Protein AF-A0A959FJN7-F1 (afdb_monomer_lite)

Sequence (83 aa):
NYAQWTLAALQAEEKKLKNQEILSALGTGFLIGVMIFGVAMNGFGVLYVLIPLALISLNIRNAGRLTQRRKEVQAEIAAKGME

pLDDT: mean 76.9, std 8.0, range [54.19, 90.75]

Structure (mmCIF, N/CA/C/O backbone):
data_AF-A0A959FJN7-F1
#
_entry.id   AF-A0A959FJN7-F1
#
loop_
_atom_site.group_PDB
_atom_site.id
_atom_site.type_symbol
_atom_site.label_atom_id
_atom_site.label_alt_id
_atom_site.label_comp_id
_atom_site.label_asym_id
_atom_site.label_entity_id
_atom_site.label_seq_id
_atom_site.pdbx_PDB_ins_code
_atom_site.Cartn_x
_atom_site.Cartn_y
_atom_site.Cartn_z
_atom_site.occupancy
_atom_site.B_iso_or_equiv
_atom_site.auth_seq_id
_atom_site.auth_comp_id
_atom_site.auth_asym_id
_atom_site.auth_atom_id
_atom_site.pdbx_PDB_model_num
ATOM 1 N N . ASN A 1 1 ? -14.610 -11.401 11.504 1.00 66.12 1 AS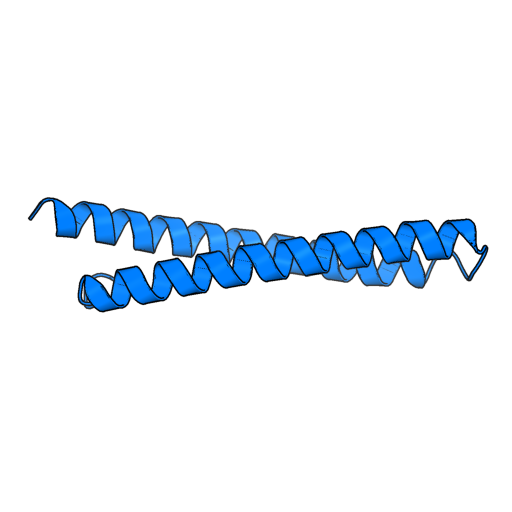N A N 1
ATOM 2 C CA . ASN A 1 1 ? -15.972 -10.932 11.801 1.00 66.12 1 ASN A CA 1
ATOM 3 C C . ASN A 1 1 ? -15.836 -9.555 12.439 1.00 66.12 1 ASN A C 1
ATOM 5 O O . ASN A 1 1 ? -15.353 -9.483 13.562 1.00 66.12 1 ASN A O 1
ATOM 9 N N . TYR A 1 2 ? -16.115 -8.487 11.685 1.00 72.56 2 TYR A N 1
ATOM 10 C CA . TYR A 1 2 ? -15.920 -7.098 12.132 1.00 72.56 2 TYR A CA 1
ATOM 11 C C . TYR A 1 2 ? -17.046 -6.600 13.055 1.00 72.56 2 TYR A C 1
ATOM 13 O O . TYR A 1 2 ? -16.857 -5.608 13.751 1.00 72.56 2 TYR A O 1
ATOM 21 N N . ALA A 1 3 ? -18.155 -7.341 13.158 1.00 69.75 3 ALA A N 1
ATOM 22 C CA . ALA A 1 3 ? -19.311 -6.982 13.984 1.00 69.75 3 ALA A CA 1
ATOM 23 C C . ALA A 1 3 ? -19.005 -6.874 15.489 1.00 69.75 3 ALA A C 1
ATOM 25 O O . ALA A 1 3 ? -19.683 -6.158 16.226 1.00 69.75 3 ALA A O 1
ATOM 26 N N . GLN A 1 4 ? -17.959 -7.567 15.949 1.00 78.00 4 GLN A N 1
ATOM 27 C CA . GLN A 1 4 ? -17.522 -7.567 17.349 1.00 78.00 4 GLN A CA 1
ATOM 28 C C . GLN A 1 4 ? -16.548 -6.429 17.685 1.00 78.00 4 GLN A C 1
ATOM 30 O O . GLN A 1 4 ? -16.132 -6.298 18.834 1.00 78.00 4 GLN A O 1
ATOM 35 N N . TRP A 1 5 ? -16.124 -5.638 16.696 1.00 81.25 5 TRP A N 1
ATOM 36 C CA . TRP A 1 5 ? -15.130 -4.589 16.899 1.00 81.25 5 TRP A CA 1
ATOM 37 C C . TRP A 1 5 ? -15.807 -3.277 17.315 1.00 81.25 5 TRP A C 1
ATOM 39 O O . TRP A 1 5 ? -16.925 -2.967 16.903 1.00 81.25 5 TRP A O 1
ATOM 49 N N . THR A 1 6 ? -15.119 -2.491 18.144 1.00 84.56 6 THR A N 1
ATOM 50 C CA . THR A 1 6 ? -15.585 -1.162 18.560 1.00 84.56 6 THR A CA 1
ATOM 51 C C . THR A 1 6 ? -15.382 -0.146 17.439 1.00 84.56 6 THR A C 1
ATOM 53 O O . THR A 1 6 ? -14.454 -0.284 16.642 1.00 84.56 6 THR A O 1
ATOM 56 N N . LEU A 1 7 ? -16.194 0.917 17.392 1.00 80.12 7 LEU A N 1
ATOM 57 C CA . LEU A 1 7 ? -16.103 1.947 16.346 1.00 80.12 7 LEU A CA 1
ATOM 58 C C . LEU A 1 7 ? -14.668 2.497 16.188 1.00 80.12 7 LEU A C 1
ATOM 60 O O . LEU A 1 7 ? -14.161 2.615 15.074 1.00 80.12 7 LEU A O 1
ATOM 64 N N . ALA A 1 8 ? -13.978 2.728 17.310 1.00 81.75 8 ALA A N 1
ATOM 65 C CA . ALA A 1 8 ? -12.581 3.162 17.331 1.00 81.75 8 ALA A CA 1
ATOM 66 C C . ALA A 1 8 ? -11.620 2.132 16.702 1.00 81.75 8 ALA A C 1
ATOM 68 O O . ALA A 1 8 ? -10.695 2.506 15.979 1.00 81.75 8 ALA A O 1
ATOM 69 N N . ALA A 1 9 ? -11.843 0.834 16.935 1.00 81.50 9 ALA A N 1
ATOM 70 C CA . ALA A 1 9 ? -11.044 -0.233 16.336 1.00 81.50 9 ALA A CA 1
ATOM 71 C C . ALA A 1 9 ? -11.285 -0.356 14.821 1.00 81.50 9 ALA A C 1
ATOM 73 O O . ALA A 1 9 ? -10.329 -0.546 14.068 1.00 81.50 9 ALA A O 1
ATOM 74 N N . LEU A 1 10 ? -12.530 -0.191 14.354 1.00 83.62 10 LEU A N 1
ATOM 75 C CA . LEU A 1 10 ? -12.825 -0.173 12.917 1.00 83.62 10 LEU A CA 1
ATOM 76 C C . LEU A 1 10 ? -12.182 1.030 12.209 1.00 83.62 10 LEU A C 1
ATOM 78 O O . LEU A 1 10 ? -11.587 0.868 11.144 1.00 83.62 10 LEU A O 1
ATOM 82 N N . GLN A 1 11 ? -12.237 2.224 12.807 1.00 84.88 11 GLN A N 1
ATOM 83 C CA . GLN A 1 11 ? -11.596 3.425 12.255 1.00 84.88 11 GLN A CA 1
ATOM 84 C C . GLN A 1 11 ? -10.066 3.286 12.173 1.00 84.88 11 GLN A C 1
ATOM 86 O O . GLN A 1 11 ? -9.446 3.707 11.190 1.00 84.88 11 GLN A O 1
ATOM 91 N N . ALA A 1 12 ? -9.440 2.666 13.179 1.00 87.62 12 ALA A N 1
ATOM 92 C CA . ALA A 1 12 ? -8.008 2.378 13.163 1.00 87.62 12 ALA A CA 1
ATOM 93 C C . ALA A 1 12 ? -7.626 1.410 12.025 1.00 87.62 12 ALA A C 1
ATOM 95 O O . ALA A 1 12 ? -6.636 1.638 11.322 1.00 87.62 12 ALA A O 1
ATOM 96 N N . GLU A 1 13 ? -8.431 0.368 11.801 1.00 83.12 13 GLU A N 1
ATOM 97 C CA . GLU A 1 13 ? -8.223 -0.592 10.713 1.00 83.12 13 GLU A CA 1
ATOM 98 C C . GLU A 1 13 ? -8.443 0.047 9.335 1.00 83.12 13 GLU A C 1
ATOM 100 O O . GLU A 1 13 ? -7.645 -0.172 8.422 1.00 83.12 13 GLU A O 1
ATOM 105 N N . GLU A 1 14 ? -9.452 0.911 9.180 1.00 81.81 14 GLU A N 1
ATOM 106 C CA . GLU A 1 14 ? -9.665 1.653 7.934 1.00 81.81 14 GLU A CA 1
ATOM 107 C C . GLU A 1 14 ? -8.449 2.524 7.588 1.00 81.81 14 GLU A C 1
ATOM 109 O O . GLU A 1 14 ? -7.990 2.533 6.439 1.00 81.81 14 GLU A O 1
ATOM 114 N N . LYS A 1 15 ? -7.893 3.238 8.577 1.00 85.31 15 LYS A N 1
ATOM 115 C CA . LYS A 1 15 ? -6.700 4.076 8.393 1.00 85.31 15 LYS A CA 1
ATOM 116 C C . LYS A 1 15 ? -5.491 3.237 7.981 1.00 85.31 15 LYS A C 1
ATOM 118 O O . LYS A 1 15 ? -4.751 3.629 7.079 1.00 85.31 15 LYS A O 1
ATOM 123 N N . LYS A 1 16 ? -5.318 2.062 8.591 1.00 86.69 16 LYS A N 1
ATOM 124 C CA . LYS A 1 16 ? -4.255 1.109 8.251 1.00 86.69 16 LYS A CA 1
ATOM 125 C C . LYS A 1 16 ? -4.400 0.574 6.824 1.00 86.69 16 LYS A C 1
ATOM 127 O O . LYS A 1 16 ? -3.414 0.565 6.090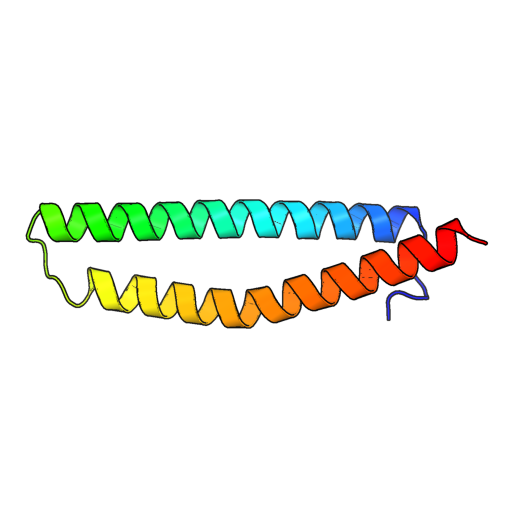 1.00 86.69 16 LYS A O 1
ATOM 132 N N . LEU A 1 17 ? -5.611 0.189 6.415 1.00 82.56 17 LEU A N 1
ATOM 133 C CA . LEU A 1 17 ? -5.914 -0.255 5.048 1.00 82.56 17 LEU A CA 1
ATOM 134 C C . LEU A 1 17 ? -5.620 0.847 4.024 1.00 82.56 17 LEU A C 1
ATOM 136 O O . LEU A 1 17 ? -4.971 0.584 3.016 1.00 82.56 17 LEU A O 1
ATOM 140 N N . LYS A 1 18 ? -6.012 2.093 4.317 1.00 82.56 18 LYS A N 1
ATOM 141 C CA . LYS A 1 18 ? -5.704 3.263 3.477 1.00 82.56 18 LYS A CA 1
ATOM 142 C C . LYS A 1 18 ? -4.197 3.459 3.303 1.00 82.56 18 LYS A C 1
ATOM 144 O O . LYS A 1 18 ? -3.723 3.699 2.199 1.00 82.56 18 LYS A O 1
ATOM 149 N N . ASN A 1 19 ? -3.437 3.323 4.388 1.00 86.25 19 ASN A N 1
ATOM 150 C CA . ASN A 1 19 ? -1.986 3.482 4.347 1.00 86.25 19 ASN A CA 1
ATOM 151 C C . ASN A 1 19 ? -1.305 2.366 3.534 1.00 86.25 19 ASN A C 1
ATOM 153 O O . ASN A 1 19 ? -0.352 2.631 2.807 1.00 86.25 19 ASN A O 1
ATOM 157 N N . GLN A 1 20 ? -1.807 1.130 3.624 1.00 82.94 20 GLN A N 1
ATOM 158 C CA . GLN A 1 20 ? -1.328 0.015 2.799 1.00 82.94 20 GLN A CA 1
ATOM 159 C C . GLN A 1 20 ? -1.628 0.225 1.313 1.00 82.94 20 GLN A C 1
ATOM 161 O O . GLN A 1 20 ? -0.782 -0.078 0.478 1.00 82.94 20 GLN A O 1
ATOM 166 N N . GLU A 1 21 ? -2.796 0.773 0.982 1.00 83.12 21 GLU A N 1
ATOM 167 C CA . GLU A 1 21 ? -3.175 1.106 -0.393 1.00 83.12 21 GLU A CA 1
ATOM 168 C C . GLU A 1 21 ? -2.242 2.174 -0.988 1.00 83.12 21 GLU A C 1
ATOM 170 O O . GLU A 1 21 ? -1.723 1.994 -2.087 1.00 83.12 21 GLU A O 1
ATOM 175 N N . ILE A 1 22 ? -1.925 3.223 -0.219 1.00 88.50 22 ILE A N 1
ATOM 176 C CA . ILE A 1 22 ? -0.960 4.264 -0.618 1.00 88.50 22 ILE A CA 1
ATOM 177 C C . ILE A 1 22 ? 0.445 3.677 -0.805 1.00 88.50 22 ILE A C 1
ATOM 179 O O . ILE A 1 22 ? 1.093 3.940 -1.817 1.00 88.50 22 ILE A O 1
ATOM 183 N N . LEU A 1 23 ? 0.922 2.863 0.143 1.00 86.56 23 LEU A N 1
ATOM 184 C CA . LEU A 1 23 ? 2.233 2.210 0.046 1.00 86.56 23 LEU A CA 1
ATOM 185 C C . LEU A 1 23 ? 2.317 1.263 -1.158 1.00 86.56 23 LEU A C 1
ATOM 187 O O . LEU A 1 23 ? 3.332 1.242 -1.851 1.00 86.56 23 LEU A O 1
ATOM 191 N N . SER A 1 24 ? 1.251 0.508 -1.434 1.00 79.75 24 SER A N 1
ATOM 192 C CA . SER A 1 24 ? 1.166 -0.375 -2.601 1.00 79.75 24 SER A CA 1
ATOM 193 C C . SER A 1 24 ? 1.165 0.421 -3.911 1.00 79.75 24 SER A C 1
ATOM 195 O O . SER A 1 24 ? 1.891 0.065 -4.841 1.00 79.75 24 SER A O 1
ATOM 197 N N . ALA A 1 25 ? 0.435 1.540 -3.977 1.00 84.00 25 ALA A N 1
ATOM 198 C CA . ALA A 1 25 ? 0.435 2.430 -5.137 1.00 84.00 25 ALA A CA 1
ATOM 199 C C . ALA A 1 25 ? 1.817 3.061 -5.385 1.00 84.00 25 ALA A C 1
ATOM 201 O O . ALA A 1 25 ? 2.299 3.050 -6.518 1.00 84.00 25 ALA A O 1
ATOM 202 N N . LEU A 1 26 ? 2.495 3.532 -4.331 1.00 90.75 26 LEU A N 1
ATOM 203 C CA . LEU A 1 26 ? 3.869 4.045 -4.408 1.00 90.75 26 LEU A CA 1
ATOM 204 C C . LEU A 1 26 ? 4.851 2.972 -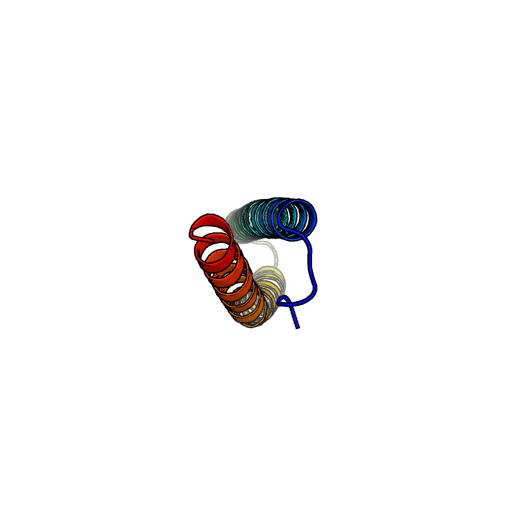4.893 1.00 90.75 26 LEU A C 1
ATOM 206 O O . LEU A 1 26 ? 5.637 3.228 -5.803 1.00 90.75 26 LEU A O 1
ATOM 210 N N . GLY A 1 27 ? 4.780 1.761 -4.331 1.00 86.44 27 GLY A N 1
ATOM 211 C CA . GLY A 1 27 ? 5.615 0.636 -4.755 1.00 86.44 27 GLY A CA 1
ATOM 212 C C . GLY A 1 27 ? 5.367 0.240 -6.212 1.00 86.44 27 GLY A C 1
ATOM 213 O O . GLY A 1 27 ? 6.310 -0.004 -6.959 1.00 86.44 27 GLY A O 1
ATOM 214 N N . THR A 1 28 ? 4.107 0.251 -6.648 1.00 82.50 28 THR A N 1
ATOM 215 C CA . THR A 1 28 ? 3.736 -0.020 -8.044 1.00 82.50 28 THR A CA 1
ATOM 216 C C . THR A 1 28 ? 4.291 1.051 -8.985 1.00 82.50 28 THR A C 1
ATOM 218 O O . THR A 1 28 ? 4.895 0.714 -10.001 1.00 82.50 28 THR A O 1
ATOM 221 N N . GLY A 1 29 ? 4.160 2.334 -8.633 1.00 84.69 29 GLY A N 1
ATOM 222 C CA . GLY A 1 29 ? 4.731 3.442 -9.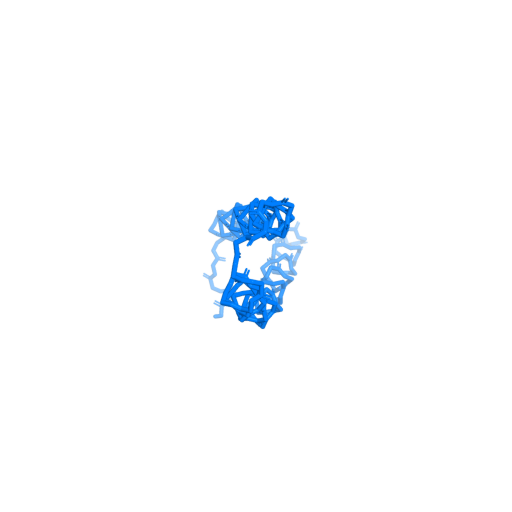405 1.00 84.69 29 GLY A CA 1
ATOM 223 C C . GLY A 1 29 ? 6.257 3.372 -9.503 1.00 84.69 29 GLY A C 1
ATOM 224 O O . GLY A 1 29 ? 6.814 3.565 -10.583 1.00 84.69 29 GLY A O 1
ATOM 225 N N . PHE A 1 30 ? 6.931 3.007 -8.408 1.00 88.12 30 PHE A N 1
ATOM 226 C CA . PHE A 1 30 ? 8.373 2.760 -8.405 1.00 88.12 30 PHE A CA 1
ATOM 227 C C . PHE A 1 30 ? 8.760 1.626 -9.363 1.00 88.12 30 PHE A C 1
ATOM 229 O O . PHE A 1 30 ? 9.647 1.807 -10.194 1.00 88.12 30 PHE A O 1
ATOM 236 N N . LEU A 1 31 ? 8.065 0.484 -9.313 1.00 81.94 31 LEU A N 1
ATOM 237 C CA . LEU A 1 31 ? 8.321 -0.648 -10.212 1.00 81.94 31 LEU A CA 1
ATOM 238 C C . LEU A 1 31 ? 8.117 -0.280 -11.690 1.00 81.94 31 LEU A C 1
ATOM 240 O O . LEU A 1 31 ? 8.907 -0.699 -12.534 1.00 81.94 31 LEU A O 1
ATOM 244 N N . ILE A 1 32 ? 7.101 0.530 -12.007 1.00 84.06 32 ILE A N 1
ATOM 245 C CA . ILE A 1 32 ? 6.883 1.053 -13.365 1.00 84.06 32 ILE A CA 1
ATOM 246 C C . ILE A 1 32 ? 8.040 1.964 -13.792 1.00 84.06 32 ILE A C 1
ATOM 248 O O . ILE A 1 32 ? 8.551 1.823 -14.903 1.00 84.06 32 ILE A O 1
ATOM 252 N N . GLY A 1 33 ? 8.500 2.851 -12.907 1.00 83.75 33 GLY A N 1
ATOM 253 C CA . GLY A 1 33 ? 9.659 3.709 -13.164 1.00 83.75 33 GLY A CA 1
ATOM 254 C C . GLY A 1 33 ? 10.932 2.908 -13.451 1.00 83.75 33 GLY A C 1
ATOM 255 O O . GLY A 1 33 ? 11.628 3.194 -14.424 1.00 83.75 33 GLY A O 1
ATOM 256 N N . VAL A 1 34 ? 11.199 1.858 -12.665 1.00 81.50 34 VAL A N 1
ATOM 257 C CA . VAL A 1 34 ? 12.335 0.948 -12.894 1.00 81.50 34 VAL A CA 1
ATOM 258 C C . VAL A 1 34 ? 12.203 0.210 -14.228 1.00 81.50 34 VAL A C 1
ATOM 260 O O . VAL A 1 34 ? 13.203 0.076 -14.929 1.00 81.50 34 VAL A O 1
ATOM 263 N N . MET A 1 35 ? 10.998 -0.222 -14.622 1.00 75.25 35 MET A N 1
ATOM 264 C CA . MET A 1 35 ? 10.780 -0.837 -15.939 1.00 75.25 35 MET A CA 1
ATOM 265 C C . MET A 1 35 ? 11.135 0.120 -17.082 1.00 75.25 35 MET A C 1
ATOM 267 O O . MET A 1 35 ? 11.885 -0.259 -17.979 1.00 75.25 35 MET A O 1
ATOM 271 N N . ILE A 1 36 ? 10.644 1.363 -17.041 1.00 81.88 36 ILE A N 1
ATOM 272 C CA . ILE A 1 36 ? 10.916 2.365 -18.086 1.00 81.88 36 ILE A CA 1
ATOM 273 C C . ILE A 1 36 ? 12.414 2.692 -18.141 1.00 81.88 36 ILE A C 1
ATOM 275 O O . ILE A 1 36 ? 13.002 2.715 -19.222 1.00 81.88 36 ILE A O 1
ATOM 279 N N . PHE A 1 37 ? 13.047 2.891 -16.982 1.00 80.75 37 PHE A N 1
ATOM 280 C CA . PHE A 1 37 ? 14.479 3.171 -16.887 1.00 80.75 37 PHE A CA 1
ATOM 281 C C . PHE A 1 37 ? 15.338 2.000 -17.392 1.00 80.75 37 PHE A C 1
ATOM 283 O O . PHE A 1 37 ? 16.280 2.209 -18.153 1.00 80.75 37 PHE A O 1
ATOM 290 N N . GLY A 1 38 ? 14.993 0.763 -17.024 1.00 73.44 38 GLY A N 1
ATOM 291 C CA . GLY A 1 38 ? 15.700 -0.441 -17.467 1.00 73.44 38 GLY A CA 1
ATOM 292 C C . GLY A 1 38 ? 15.615 -0.661 -18.980 1.00 73.44 38 GLY A C 1
ATOM 293 O O . GLY A 1 38 ? 16.622 -0.994 -19.606 1.00 73.44 38 GLY A O 1
ATOM 294 N N . VAL A 1 39 ? 14.446 -0.402 -19.580 1.00 73.31 39 VAL A N 1
ATOM 295 C CA . VAL A 1 39 ? 14.256 -0.437 -21.041 1.00 73.31 39 VAL A CA 1
ATOM 296 C C . VAL A 1 39 ? 15.078 0.657 -21.729 1.00 73.31 39 VAL A C 1
ATOM 298 O O . VAL A 1 39 ? 15.770 0.369 -22.702 1.00 73.31 39 VAL A O 1
ATOM 301 N N . ALA A 1 40 ? 15.060 1.889 -21.209 1.00 78.75 40 ALA A N 1
ATOM 302 C CA . ALA A 1 40 ? 15.818 3.010 -21.774 1.00 78.75 40 ALA A CA 1
ATOM 303 C C . ALA A 1 40 ? 17.343 2.791 -21.734 1.00 78.75 40 ALA A C 1
ATOM 305 O O . ALA A 1 40 ? 18.054 3.234 -22.632 1.00 78.75 40 ALA A O 1
ATOM 306 N N . MET A 1 41 ? 17.842 2.076 -20.721 1.00 80.19 41 MET A N 1
ATOM 307 C CA . MET A 1 41 ? 19.269 1.781 -20.533 1.00 80.19 41 MET A CA 1
ATOM 308 C C . MET A 1 41 ? 19.730 0.484 -21.230 1.00 80.19 41 MET A C 1
ATOM 310 O O . MET A 1 41 ? 20.860 0.048 -21.019 1.00 80.19 41 MET A O 1
ATOM 314 N N . ASN A 1 42 ? 18.884 -0.134 -22.067 1.00 67.81 42 ASN A N 1
ATOM 315 C CA . ASN A 1 42 ? 19.192 -1.335 -22.860 1.00 67.81 42 ASN A CA 1
ATOM 316 C C . ASN A 1 42 ? 19.649 -2.561 -22.025 1.00 67.81 42 ASN A C 1
ATOM 318 O O . ASN A 1 42 ? 20.325 -3.463 -22.525 1.00 67.81 42 ASN A O 1
ATOM 322 N N . GLY A 1 43 ? 19.282 -2.610 -20.739 1.00 60.72 43 GLY A N 1
ATOM 323 C CA . GLY A 1 43 ? 19.647 -3.682 -19.813 1.00 60.72 43 GLY A CA 1
ATOM 324 C C . GLY A 1 43 ? 18.615 -4.813 -19.807 1.00 60.72 43 GLY A C 1
ATOM 325 O O . GLY A 1 43 ? 17.561 -4.678 -19.198 1.00 60.72 43 GLY A O 1
ATOM 326 N N . PHE A 1 44 ? 18.924 -5.938 -20.467 1.00 63.06 44 PHE A N 1
ATOM 327 C CA . PHE A 1 44 ? 18.251 -7.248 -20.340 1.00 63.06 44 PHE A CA 1
ATOM 328 C C . PHE A 1 44 ? 16.707 -7.205 -20.206 1.00 63.06 44 PHE A C 1
ATOM 330 O O . PHE A 1 44 ? 16.125 -7.512 -19.161 1.00 63.06 44 PHE A O 1
ATOM 337 N N . GLY A 1 45 ? 16.039 -6.885 -21.319 1.00 62.97 45 GLY A N 1
ATOM 338 C CA . GLY A 1 45 ? 14.602 -6.585 -21.440 1.00 62.97 45 GLY A CA 1
ATOM 339 C C . GLY A 1 45 ? 13.581 -7.707 -21.185 1.00 62.97 45 GLY A C 1
ATOM 340 O O . GLY A 1 45 ? 12.434 -7.565 -21.591 1.00 62.97 45 GLY A O 1
ATOM 341 N N . VAL A 1 46 ? 13.942 -8.804 -20.510 1.00 63.88 46 VAL A N 1
ATOM 342 C CA . VAL A 1 46 ? 12.995 -9.888 -20.159 1.00 63.88 46 VAL A CA 1
ATOM 343 C C . VAL A 1 46 ? 12.909 -10.089 -18.648 1.00 63.88 46 VAL A C 1
ATOM 345 O O . VAL A 1 46 ? 11.814 -10.127 -18.094 1.00 63.88 46 VAL A O 1
ATOM 348 N N . LEU A 1 47 ? 14.045 -10.134 -17.946 1.00 66.12 47 LEU A N 1
ATOM 349 C CA . LEU A 1 47 ? 14.067 -10.344 -16.495 1.00 66.12 47 LEU A CA 1
ATOM 350 C C . LEU A 1 47 ? 13.518 -9.123 -15.735 1.00 66.12 47 LEU A C 1
ATOM 352 O O . LEU A 1 47 ? 12.709 -9.269 -14.820 1.00 66.12 47 LEU A O 1
ATOM 356 N N . TYR A 1 48 ? 13.878 -7.917 -16.185 1.00 64.19 48 TYR A N 1
ATOM 357 C CA . TYR A 1 48 ? 13.392 -6.650 -15.625 1.00 64.19 48 TYR A CA 1
ATOM 358 C C . TYR A 1 48 ? 11.941 -6.321 -15.979 1.00 64.19 48 TYR A C 1
ATOM 360 O O . TYR A 1 48 ? 11.383 -5.407 -15.391 1.00 64.19 48 TYR A O 1
ATOM 368 N N . VAL A 1 49 ? 11.321 -7.053 -16.907 1.00 68.00 49 VAL A N 1
ATOM 369 C CA . VAL A 1 49 ? 9.914 -6.868 -17.295 1.00 68.00 49 VAL A CA 1
ATOM 370 C C . VAL A 1 49 ? 9.039 -7.934 -16.632 1.00 68.00 49 VAL A C 1
ATOM 372 O O . VAL A 1 49 ? 8.004 -7.613 -16.050 1.00 68.00 49 VAL A O 1
ATOM 375 N N . LEU A 1 50 ? 9.480 -9.197 -16.627 1.00 72.69 50 LEU A N 1
ATOM 376 C CA . LEU A 1 50 ? 8.730 -10.314 -16.045 1.00 72.69 50 LEU A CA 1
ATOM 377 C C . LEU A 1 50 ? 8.634 -10.256 -14.515 1.00 72.69 50 LEU A C 1
ATOM 379 O O . LEU A 1 50 ? 7.574 -10.560 -13.974 1.00 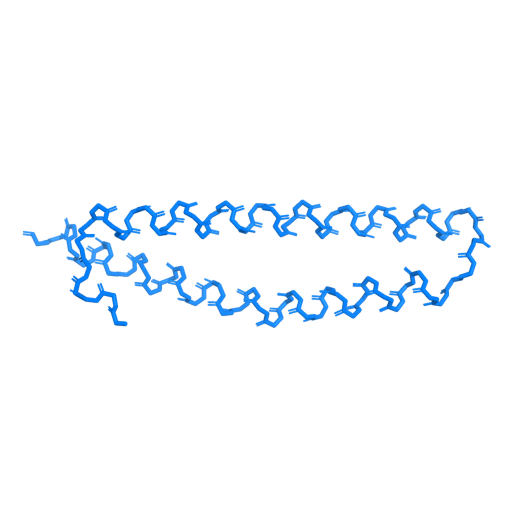72.69 50 LEU A O 1
ATOM 383 N N . ILE A 1 51 ? 9.698 -9.858 -13.808 1.00 75.25 51 ILE A N 1
ATOM 384 C CA . ILE A 1 51 ? 9.682 -9.757 -12.337 1.00 75.25 51 ILE A CA 1
ATOM 385 C C . ILE A 1 51 ? 8.667 -8.705 -11.848 1.00 75.25 51 ILE A C 1
ATOM 387 O O . ILE A 1 51 ? 7.806 -9.050 -11.033 1.00 75.25 51 ILE A O 1
ATOM 391 N N . PRO A 1 52 ? 8.694 -7.447 -12.330 1.00 68.06 52 PRO A N 1
ATOM 392 C CA . PRO A 1 52 ? 7.684 -6.467 -11.948 1.00 68.06 52 PRO A CA 1
ATOM 393 C C . PRO A 1 52 ? 6.285 -6.836 -12.447 1.00 68.06 52 PRO A C 1
ATOM 395 O O . PRO A 1 52 ? 5.339 -6.652 -11.690 1.00 68.06 52 PRO A O 1
ATOM 398 N N . LEU A 1 53 ? 6.119 -7.434 -13.635 1.00 73.19 53 LEU A N 1
ATOM 399 C CA . LEU A 1 53 ? 4.809 -7.945 -14.074 1.00 73.19 53 LEU A CA 1
ATOM 400 C C . LEU A 1 53 ? 4.251 -9.022 -13.134 1.00 73.19 53 LEU A C 1
ATOM 402 O O . LEU A 1 53 ? 3.069 -8.982 -12.784 1.00 73.19 53 LEU A O 1
ATOM 406 N N . ALA A 1 54 ? 5.087 -9.959 -12.685 1.00 77.19 54 ALA A N 1
ATOM 407 C CA . ALA A 1 54 ? 4.690 -10.981 -11.723 1.00 77.19 54 ALA A CA 1
ATOM 408 C C . ALA A 1 54 ? 4.318 -10.364 -10.363 1.00 77.19 54 ALA A C 1
ATOM 410 O O . ALA A 1 54 ? 3.290 -10.723 -9.786 1.00 77.19 54 ALA A O 1
ATOM 411 N N . LEU A 1 55 ? 5.093 -9.386 -9.878 1.00 73.31 55 LEU A N 1
ATOM 412 C CA . LEU A 1 55 ? 4.793 -8.651 -8.642 1.00 73.31 55 LEU A CA 1
ATOM 413 C C . LEU A 1 55 ? 3.510 -7.818 -8.740 1.00 73.31 55 LEU A C 1
ATOM 415 O O . LEU A 1 55 ? 2.753 -7.764 -7.768 1.00 73.31 55 LEU A O 1
ATOM 419 N N . ILE A 1 56 ? 3.245 -7.199 -9.892 1.00 71.75 56 ILE A N 1
ATOM 420 C CA . ILE A 1 56 ? 2.014 -6.448 -10.163 1.00 71.75 56 ILE A CA 1
ATOM 421 C C . ILE A 1 56 ? 0.821 -7.405 -10.194 1.00 71.75 56 ILE A C 1
ATOM 423 O O . ILE A 1 56 ? -0.179 -7.147 -9.533 1.00 71.75 56 ILE A O 1
ATOM 427 N N . SER A 1 57 ? 0.930 -8.547 -10.877 1.00 74.62 57 SER A N 1
ATOM 428 C CA . SER A 1 57 ? -0.134 -9.561 -10.915 1.00 74.62 57 SER A CA 1
ATOM 429 C C . SER A 1 57 ? -0.473 -10.093 -9.515 1.00 74.62 57 SER A C 1
ATOM 431 O O . SER A 1 57 ? -1.647 -10.196 -9.141 1.00 74.62 57 SER A O 1
ATOM 433 N N . LEU A 1 58 ? 0.551 -10.357 -8.696 1.00 74.62 58 LEU A N 1
ATOM 434 C CA . LEU A 1 58 ? 0.374 -10.777 -7.307 1.00 74.62 58 LEU A CA 1
ATOM 435 C C . LEU A 1 58 ? -0.256 -9.663 -6.452 1.00 74.62 58 LEU A C 1
ATOM 437 O O . LEU A 1 58 ? -1.152 -9.932 -5.648 1.00 74.62 58 LEU A O 1
ATOM 441 N N . ASN A 1 59 ? 0.164 -8.409 -6.657 1.00 68.06 59 ASN A N 1
ATOM 442 C CA . ASN A 1 59 ? -0.426 -7.251 -5.986 1.00 68.06 59 ASN A CA 1
ATOM 443 C C . ASN A 1 59 ? -1.891 -7.058 -6.369 1.00 68.06 59 ASN A C 1
ATOM 445 O O . ASN A 1 59 ? -2.696 -6.862 -5.472 1.00 68.06 59 ASN A O 1
ATOM 449 N N . ILE A 1 60 ? -2.273 -7.183 -7.642 1.00 70.62 60 ILE A N 1
ATOM 450 C CA . ILE A 1 60 ? -3.667 -7.023 -8.092 1.00 70.62 60 ILE A CA 1
ATOM 451 C C . ILE A 1 60 ? -4.580 -8.070 -7.438 1.00 70.62 60 ILE A C 1
ATOM 453 O O . ILE A 1 60 ? -5.663 -7.733 -6.952 1.00 70.62 60 ILE A O 1
ATOM 457 N N . ARG A 1 61 ? -4.136 -9.334 -7.344 1.00 72.31 61 ARG A N 1
ATOM 458 C CA . ARG A 1 61 ? -4.903 -10.390 -6.651 1.00 72.31 61 ARG A CA 1
ATOM 459 C C . ARG A 1 61 ? -5.087 -10.086 -5.160 1.00 72.31 61 ARG A C 1
ATOM 461 O O . ARG A 1 61 ? -6.153 -10.361 -4.609 1.00 72.31 61 ARG A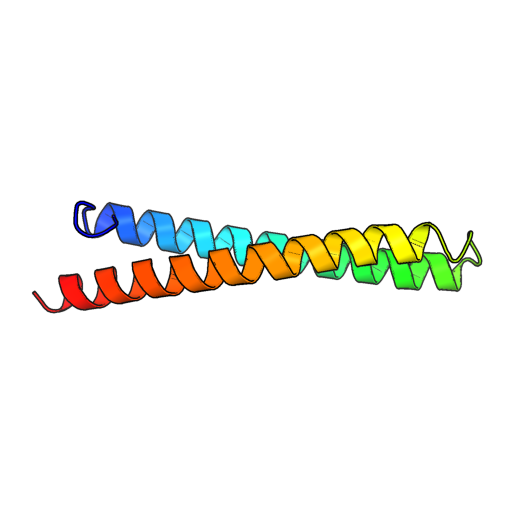 O 1
ATOM 468 N N . ASN A 1 62 ? -4.086 -9.493 -4.512 1.00 66.19 62 ASN A N 1
ATOM 469 C CA . ASN A 1 62 ? -4.181 -9.080 -3.110 1.00 66.19 62 ASN A CA 1
ATOM 470 C C . ASN A 1 62 ? -4.956 -7.768 -2.916 1.00 66.19 62 ASN A C 1
ATOM 472 O O . ASN A 1 62 ? -5.681 -7.637 -1.930 1.00 66.19 62 ASN A O 1
ATOM 476 N N . ALA A 1 63 ? -4.872 -6.837 -3.865 1.00 62.28 63 ALA A N 1
ATOM 477 C CA . ALA A 1 63 ? -5.581 -5.566 -3.858 1.00 62.28 63 ALA A CA 1
ATOM 478 C C . ALA A 1 63 ? -7.093 -5.794 -3.863 1.00 62.28 63 ALA A C 1
ATOM 480 O O . ALA A 1 63 ? -7.788 -5.194 -3.055 1.00 62.28 63 ALA A O 1
ATOM 481 N N . GLY A 1 64 ? -7.596 -6.757 -4.648 1.00 70.06 64 GLY A N 1
ATOM 482 C CA . GLY A 1 64 ? -9.012 -7.144 -4.610 1.00 70.06 64 GLY A CA 1
ATOM 483 C C . GLY A 1 64 ? -9.487 -7.572 -3.214 1.00 70.06 64 GLY A C 1
ATOM 484 O O . GLY A 1 64 ? -10.552 -7.150 -2.763 1.00 70.06 64 GLY A O 1
ATOM 485 N N . ARG A 1 65 ? -8.667 -8.335 -2.471 1.00 73.00 65 ARG A N 1
ATOM 486 C CA . ARG A 1 65 ? -8.976 -8.717 -1.078 1.00 73.00 65 ARG A CA 1
ATOM 487 C C . ARG A 1 65 ? -8.896 -7.525 -0.123 1.00 73.00 65 ARG A C 1
ATOM 489 O O . ARG A 1 65 ? -9.721 -7.443 0.784 1.00 73.00 65 ARG A O 1
ATOM 496 N N . LEU A 1 66 ? -7.945 -6.607 -0.316 1.00 66.00 66 LEU A N 1
ATOM 497 C CA . LEU A 1 66 ? -7.856 -5.370 0.470 1.00 66.00 66 LEU A CA 1
ATOM 498 C C . LEU A 1 66 ? -9.074 -4.471 0.243 1.00 66.00 66 LEU A C 1
ATOM 500 O O . LEU A 1 66 ? -9.679 -4.022 1.212 1.00 66.00 66 LEU A O 1
ATOM 504 N N . THR A 1 67 ? -9.469 -4.248 -1.012 1.00 72.06 67 THR A N 1
ATOM 505 C CA . THR A 1 67 ? -10.640 -3.437 -1.365 1.00 72.06 67 THR A CA 1
ATOM 506 C C . THR A 1 67 ? -11.913 -4.034 -0.778 1.00 72.06 67 THR A C 1
ATOM 508 O O . THR A 1 67 ? -12.746 -3.302 -0.248 1.00 72.06 67 THR A O 1
ATOM 511 N N . GLN A 1 68 ? -12.056 -5.361 -0.817 1.00 79.06 68 GLN A N 1
ATOM 512 C CA . GLN A 1 68 ? -13.215 -6.039 -0.247 1.00 79.06 68 GLN A CA 1
ATOM 513 C C . GLN A 1 68 ? -13.267 -5.907 1.281 1.00 79.06 68 GLN A C 1
ATOM 515 O O . GLN A 1 68 ? -14.291 -5.487 1.813 1.00 79.06 68 GLN A O 1
ATOM 520 N N . ARG A 1 69 ? -12.143 -6.119 1.981 1.00 76.69 69 ARG A N 1
ATOM 521 C CA . ARG A 1 69 ? -12.055 -5.867 3.431 1.00 76.69 69 ARG A CA 1
ATOM 522 C C . ARG A 1 69 ? -12.328 -4.409 3.793 1.00 76.69 69 ARG A C 1
ATOM 524 O O . ARG A 1 69 ? -12.983 -4.141 4.790 1.00 76.69 69 ARG A O 1
ATOM 531 N N . ARG A 1 70 ? -11.861 -3.459 2.980 1.00 75.31 70 ARG A N 1
ATOM 532 C CA . ARG A 1 70 ? -12.099 -2.023 3.188 1.00 75.31 70 ARG A CA 1
ATOM 533 C C . ARG A 1 70 ? -13.583 -1.675 3.057 1.00 75.31 70 ARG A C 1
ATOM 535 O O . ARG A 1 70 ? -14.086 -0.906 3.868 1.00 75.31 70 ARG A O 1
ATOM 542 N N . LYS A 1 71 ? -14.285 -2.272 2.085 1.00 82.00 71 LYS A N 1
ATOM 543 C CA . LYS A 1 71 ? -15.743 -2.133 1.928 1.00 82.00 71 LYS A CA 1
ATOM 544 C C . LYS A 1 71 ? -16.509 -2.738 3.103 1.00 82.00 71 LYS A C 1
ATOM 546 O O . LYS A 1 71 ? -17.432 -2.101 3.589 1.00 82.00 71 LYS A O 1
ATOM 551 N N . GLU A 1 72 ? -16.110 -3.917 3.579 1.00 83.00 72 GLU A N 1
ATOM 552 C CA . GLU A 1 72 ? -16.715 -4.555 4.759 1.00 83.00 72 GLU A CA 1
ATOM 553 C C . GLU A 1 72 ? -16.537 -3.696 6.020 1.00 83.00 72 GLU A C 1
ATOM 555 O O . GLU A 1 72 ? -17.506 -3.427 6.721 1.00 83.00 72 GLU A O 1
ATOM 560 N N . VAL A 1 73 ? -15.324 -3.191 6.273 1.00 82.19 73 VAL A N 1
ATOM 561 C CA . VAL A 1 73 ? -15.045 -2.299 7.412 1.00 82.19 73 VAL A CA 1
ATOM 562 C C . VAL A 1 73 ? -15.832 -0.989 7.300 1.00 82.19 73 VAL A C 1
ATOM 564 O O . VAL A 1 73 ? -16.396 -0.540 8.291 1.00 82.19 73 VAL A O 1
ATOM 567 N N . GLN A 1 74 ? -15.922 -0.382 6.112 1.00 80.50 74 GLN A N 1
ATOM 568 C CA . GLN A 1 74 ? -16.712 0.841 5.918 1.00 80.50 74 GLN A CA 1
ATOM 569 C C . GLN A 1 74 ? -18.216 0.615 6.084 1.00 80.50 74 GLN A C 1
ATOM 571 O O . GLN A 1 74 ? -18.883 1.465 6.667 1.00 80.50 74 GLN A O 1
ATOM 576 N N . ALA A 1 75 ? -18.748 -0.509 5.600 1.00 85.06 75 ALA A N 1
ATOM 577 C CA . ALA A 1 75 ? -20.154 -0.858 5.781 1.00 85.06 75 ALA A CA 1
ATOM 578 C C . ALA A 1 75 ? -20.499 -1.002 7.271 1.00 85.06 75 ALA A C 1
ATOM 580 O O . ALA A 1 75 ? -21.525 -0.499 7.718 1.00 85.06 75 ALA A O 1
ATOM 581 N N . GLU A 1 76 ? -19.603 -1.609 8.047 1.00 82.12 76 GLU A N 1
ATOM 582 C CA . GLU A 1 76 ? -19.786 -1.811 9.483 1.00 82.12 76 GLU A CA 1
ATOM 583 C C . GLU A 1 76 ? -19.620 -0.504 10.291 1.00 82.12 76 GLU A C 1
ATOM 585 O O . GLU A 1 76 ? -20.360 -0.269 11.244 1.00 82.12 76 GLU A O 1
ATOM 590 N N . ILE A 1 77 ? -18.706 0.394 9.889 1.00 82.75 77 ILE A N 1
ATOM 591 C CA . ILE A 1 77 ? -18.611 1.757 10.453 1.00 82.75 77 ILE A CA 1
ATOM 592 C C . ILE A 1 77 ? -19.889 2.548 10.158 1.00 82.75 77 ILE A C 1
ATOM 594 O O . ILE A 1 77 ? -20.396 3.230 11.044 1.00 82.75 77 ILE A O 1
ATOM 598 N N . ALA A 1 78 ? -20.406 2.470 8.927 1.00 83.06 78 ALA A N 1
ATOM 599 C CA . ALA A 1 78 ? -21.622 3.173 8.532 1.00 83.06 78 ALA A CA 1
ATOM 600 C C . ALA A 1 78 ? -22.843 2.649 9.301 1.00 83.06 78 ALA A C 1
ATOM 602 O O . ALA A 1 78 ? -23.634 3.450 9.786 1.00 83.06 78 ALA A O 1
ATOM 603 N N . ALA A 1 79 ? -22.960 1.328 9.467 1.00 81.81 79 ALA A N 1
ATOM 604 C CA . ALA A 1 79 ? -24.019 0.706 10.256 1.00 81.81 79 ALA A CA 1
ATOM 605 C C . ALA A 1 79 ? -23.977 1.151 11.729 1.00 81.81 79 ALA A C 1
ATOM 607 O O . ALA A 1 79 ? -24.987 1.611 12.247 1.00 81.81 79 ALA A O 1
ATOM 608 N N . LYS A 1 80 ? -22.801 1.109 12.373 1.00 77.25 80 LYS A N 1
ATOM 609 C CA . LYS A 1 80 ? -22.630 1.506 13.785 1.00 77.25 80 LYS A CA 1
ATOM 610 C C . LYS A 1 80 ? -22.655 3.014 14.035 1.00 77.25 80 LYS A C 1
ATOM 612 O O . LYS A 1 80 ? -22.813 3.429 15.172 1.00 77.25 80 LYS A O 1
ATOM 617 N N . GLY A 1 81 ? -22.421 3.836 13.014 1.00 67.88 81 GLY A N 1
ATOM 618 C CA . GLY A 1 81 ? -22.542 5.293 13.109 1.00 67.88 81 GLY A CA 1
ATOM 619 C C . GLY A 1 81 ? -23.979 5.802 12.955 1.00 67.88 81 GLY A C 1
ATOM 620 O O . GLY A 1 81 ? -24.209 6.993 13.147 1.00 67.88 81 GLY A O 1
ATOM 621 N N . MET A 1 82 ? -24.911 4.924 12.565 1.00 59.44 82 MET A N 1
ATOM 622 C CA . MET A 1 82 ? -26.349 5.199 12.461 1.00 59.44 82 MET A CA 1
ATOM 623 C C . MET A 1 82 ? -27.159 4.658 13.659 1.00 59.44 82 MET A C 1
ATOM 625 O O . MET A 1 82 ? -28.343 4.978 13.752 1.00 59.44 82 MET A O 1
ATOM 629 N N . GLU A 1 83 ? -26.539 3.861 14.542 1.00 54.19 83 GLU A N 1
ATOM 630 C CA . GLU A 1 83 ? -27.058 3.469 15.871 1.00 54.19 83 GLU A CA 1
ATOM 631 C C . GLU A 1 83 ? -26.742 4.538 16.929 1.00 54.19 83 GLU A C 1
ATOM 633 O O . GLU A 1 83 ? -27.621 4.786 17.785 1.00 54.19 83 GLU A O 1
#

Foldseek 3Di:
DCLPPDLVRLVVVLVVLVVVVVVLVVVLVVLVVQLVVCVVVVHDNPVSVVVSVVVVVVVVVVVVVSVVVSVVSVVSSVVVVVD

Secondary structure (DSSP, 8-state):
-GGGS-HHHHHHHHHHHHHHHHHHHHHHHHHHHHHHHHHHTT--TTHHHHHHHHHHHHHHHHHHHHHHHHHHHHHHHHHHT--

Radius of gyration: 18.01 Å; chains: 1; bounding box: 47×16×41 Å